Protein AF-Q8YAQ2-F1 (afdb_monomer)

Structure (mmCIF, N/CA/C/O backbone):
data_AF-Q8YAQ2-F1
#
_entry.id   AF-Q8YAQ2-F1
#
loop_
_atom_site.group_PDB
_atom_site.id
_atom_site.type_symbol
_atom_site.label_atom_id
_atom_site.label_alt_id
_atom_site.label_comp_id
_atom_site.label_asym_id
_atom_site.label_entity_id
_atom_site.label_seq_id
_atom_site.pdbx_PDB_ins_code
_atom_site.Cartn_x
_atom_site.Cartn_y
_atom_site.Cartn_z
_atom_site.occupancy
_atom_site.B_iso_or_equiv
_atom_site.auth_seq_id
_atom_site.auth_comp_id
_atom_site.auth_asym_id
_atom_site.auth_atom_id
_atom_site.pdbx_PDB_model_num
ATOM 1 N N . MET A 1 1 ? 21.612 -2.019 -15.594 1.00 38.97 1 MET A N 1
ATOM 2 C CA . MET A 1 1 ? 21.670 -1.426 -14.240 1.00 38.97 1 MET A CA 1
ATOM 3 C C . MET A 1 1 ? 21.615 0.090 -14.390 1.00 38.97 1 MET A C 1
ATOM 5 O O . MET A 1 1 ? 22.651 0.718 -14.580 1.00 38.97 1 MET A O 1
ATOM 9 N N . ALA A 1 2 ? 20.414 0.671 -14.440 1.00 38.22 2 ALA A N 1
ATOM 10 C CA . ALA A 1 2 ? 20.246 2.121 -14.508 1.00 38.22 2 ALA A CA 1
ATOM 11 C C . ALA A 1 2 ? 20.446 2.708 -13.102 1.00 38.22 2 ALA A C 1
ATOM 13 O O . ALA A 1 2 ? 19.762 2.327 -12.157 1.00 38.22 2 ALA A O 1
ATOM 14 N N . GLN A 1 3 ? 21.440 3.582 -12.957 1.00 45.34 3 GLN A N 1
ATOM 15 C CA . GLN A 1 3 ? 21.890 4.107 -11.672 1.00 45.34 3 GLN A CA 1
ATOM 16 C C . GLN A 1 3 ? 21.260 5.481 -11.430 1.00 45.34 3 GLN A C 1
ATOM 18 O O . GLN A 1 3 ? 21.686 6.478 -12.009 1.00 45.34 3 GLN A O 1
ATOM 23 N N . GLN A 1 4 ? 20.239 5.541 -10.574 1.00 45.62 4 GLN A N 1
ATOM 24 C CA . GLN A 1 4 ? 19.640 6.800 -10.131 1.00 45.62 4 GLN A CA 1
ATOM 25 C C . GLN A 1 4 ? 20.329 7.258 -8.835 1.00 45.62 4 GLN A C 1
ATOM 27 O O . GLN A 1 4 ? 19.990 6.843 -7.730 1.00 45.62 4 GLN A O 1
ATOM 32 N N . THR A 1 5 ? 21.356 8.099 -8.965 1.00 40.88 5 THR A N 1
ATOM 33 C CA . THR A 1 5 ? 22.014 8.761 -7.828 1.00 40.88 5 THR A CA 1
ATOM 34 C C . THR A 1 5 ? 21.193 9.965 -7.368 1.00 40.88 5 THR A C 1
ATOM 36 O O . THR A 1 5 ? 21.300 11.050 -7.938 1.00 40.88 5 THR A O 1
ATOM 39 N N . MET A 1 6 ? 20.394 9.790 -6.315 1.00 47.03 6 MET A N 1
ATOM 40 C CA . MET A 1 6 ? 19.787 10.893 -5.561 1.00 47.03 6 MET A CA 1
ATOM 41 C C . MET A 1 6 ? 20.842 11.478 -4.606 1.00 47.03 6 MET A C 1
ATOM 43 O O . MET A 1 6 ? 21.202 10.864 -3.603 1.00 47.03 6 MET A O 1
ATOM 47 N N . GLY A 1 7 ? 21.401 12.639 -4.956 1.00 37.69 7 GLY A N 1
ATOM 48 C CA . GLY A 1 7 ? 22.473 13.298 -4.206 1.00 37.69 7 GLY A CA 1
ATOM 49 C C . GLY A 1 7 ? 21.992 13.956 -2.908 1.00 37.69 7 GLY A C 1
ATOM 50 O O . GLY A 1 7 ? 21.298 14.968 -2.942 1.00 37.69 7 GLY A O 1
ATOM 51 N N . GLY A 1 8 ? 22.429 13.420 -1.767 1.00 33.97 8 GLY A N 1
ATOM 52 C CA . GLY A 1 8 ? 22.294 14.015 -0.435 1.00 33.97 8 GLY A CA 1
ATOM 53 C C . GLY A 1 8 ? 23.396 13.502 0.498 1.00 33.97 8 GLY A C 1
ATOM 54 O O . GLY A 1 8 ? 23.751 12.326 0.459 1.00 33.97 8 GLY A O 1
ATOM 55 N N . ALA A 1 9 ? 23.990 14.395 1.295 1.00 44.66 9 ALA A N 1
ATOM 56 C CA . ALA A 1 9 ? 25.134 14.102 2.158 1.00 44.66 9 ALA A CA 1
ATOM 57 C C . ALA A 1 9 ? 24.756 13.159 3.313 1.00 44.66 9 ALA A C 1
ATOM 59 O O . ALA A 1 9 ? 24.192 13.565 4.325 1.00 44.66 9 ALA A O 1
ATOM 60 N N . GLY A 1 10 ? 25.103 11.892 3.137 1.00 44.72 10 GLY A N 1
ATOM 61 C CA . GLY A 1 10 ? 24.918 10.806 4.088 1.00 44.72 10 GLY A CA 1
ATOM 62 C C . GLY A 1 10 ? 24.899 9.543 3.259 1.00 44.72 10 GLY A C 1
ATOM 63 O O . GLY A 1 10 ? 23.852 9.244 2.707 1.00 44.72 10 GLY A O 1
ATOM 64 N N . ALA A 1 11 ? 26.080 8.933 3.070 1.00 47.56 11 ALA A N 1
ATOM 65 C CA . ALA A 1 11 ? 26.360 7.806 2.177 1.00 47.56 11 ALA A CA 1
ATOM 66 C C . ALA A 1 11 ? 25.082 7.082 1.743 1.00 47.56 11 ALA A C 1
ATOM 68 O O . ALA A 1 11 ? 24.578 6.226 2.469 1.00 47.56 11 ALA A O 1
ATOM 69 N N . ALA A 1 12 ? 24.532 7.499 0.598 1.00 49.97 12 ALA A N 1
ATOM 70 C CA . ALA A 1 12 ? 23.396 6.838 -0.004 1.00 49.97 12 ALA A CA 1
ATOM 71 C C . ALA A 1 12 ? 23.898 5.443 -0.356 1.00 49.97 12 ALA A C 1
ATOM 73 O O . ALA A 1 12 ? 24.591 5.256 -1.355 1.00 49.97 12 ALA A O 1
ATOM 74 N N . SER A 1 13 ? 23.643 4.485 0.529 1.00 56.31 13 SER A N 1
ATOM 75 C CA . SER A 1 13 ? 23.735 3.076 0.208 1.00 56.31 13 SER A CA 1
ATOM 76 C C . SER A 1 13 ? 22.869 2.900 -1.026 1.00 56.31 13 SER A C 1
ATOM 78 O O . SER A 1 13 ? 21.648 3.018 -0.945 1.00 56.31 13 SER A O 1
ATOM 80 N N . THR A 1 14 ? 23.510 2.734 -2.179 1.00 61.81 14 THR A N 1
ATOM 81 C CA . THR A 1 14 ? 22.843 2.352 -3.415 1.00 61.81 14 THR A CA 1
ATOM 82 C C . THR A 1 14 ? 22.076 1.078 -3.110 1.00 61.81 14 THR A C 1
ATOM 84 O O . THR A 1 14 ? 22.683 0.052 -2.805 1.00 61.81 14 THR A O 1
ATOM 87 N N . ILE A 1 15 ? 20.749 1.182 -3.096 1.00 65.44 15 ILE A N 1
ATOM 88 C CA . ILE A 1 15 ? 19.870 0.031 -2.949 1.00 65.44 15 ILE A CA 1
ATOM 89 C C . ILE A 1 15 ? 19.902 -0.669 -4.301 1.00 65.44 15 ILE A C 1
ATOM 91 O O . ILE A 1 15 ? 19.326 -0.179 -5.269 1.00 65.44 15 ILE A O 1
ATOM 95 N N . ASP A 1 16 ? 20.656 -1.761 -4.367 1.00 76.00 16 ASP A N 1
ATOM 96 C CA . ASP A 1 16 ? 20.689 -2.642 -5.526 1.00 76.00 16 ASP A CA 1
ATOM 97 C C . ASP A 1 16 ? 19.606 -3.705 -5.337 1.00 76.00 16 ASP A C 1
ATOM 99 O O . ASP A 1 16 ? 19.715 -4.569 -4.468 1.00 76.00 16 ASP A O 1
ATOM 103 N N . ILE A 1 17 ? 18.517 -3.564 -6.089 1.00 79.94 17 ILE A N 1
ATOM 104 C CA . ILE A 1 17 ? 17.388 -4.492 -6.112 1.00 79.94 17 ILE A CA 1
ATOM 105 C C . ILE A 1 17 ? 17.105 -4.815 -7.571 1.00 79.94 17 ILE A C 1
ATOM 107 O O . ILE A 1 17 ? 16.996 -3.913 -8.408 1.00 79.94 17 ILE A O 1
ATOM 111 N N . ASN A 1 18 ? 16.956 -6.103 -7.871 1.00 84.75 18 ASN A N 1
ATOM 112 C CA . ASN A 1 18 ? 16.584 -6.530 -9.211 1.00 84.75 18 ASN A CA 1
ATOM 113 C C . ASN A 1 18 ? 15.068 -6.325 -9.466 1.00 84.75 18 ASN A C 1
ATOM 115 O O . ASN A 1 18 ? 14.266 -6.304 -8.526 1.00 84.75 18 ASN A O 1
ATOM 119 N N . PRO A 1 19 ? 14.642 -6.181 -10.734 1.00 83.75 19 PRO A N 1
ATOM 120 C CA . PRO A 1 19 ? 13.231 -5.961 -11.066 1.00 83.75 19 PRO A CA 1
ATOM 121 C C . PRO A 1 19 ? 12.286 -7.090 -10.621 1.00 83.75 19 PRO A C 1
ATOM 123 O O . PRO A 1 19 ? 11.120 -6.830 -10.315 1.00 83.75 19 PRO A O 1
ATOM 126 N N . ASP A 1 20 ? 12.769 -8.334 -10.551 1.00 87.50 20 ASP A N 1
ATOM 127 C CA . ASP A 1 20 ? 11.969 -9.491 -10.133 1.00 87.50 20 ASP A CA 1
ATOM 128 C C . ASP A 1 20 ? 11.619 -9.428 -8.639 1.00 87.50 20 ASP A C 1
ATOM 130 O O . ASP A 1 20 ? 10.467 -9.635 -8.253 1.00 87.50 20 ASP A O 1
ATOM 134 N N . GLU A 1 21 ? 12.590 -9.076 -7.797 1.00 86.75 21 GLU A N 1
ATOM 135 C CA . GLU A 1 21 ? 12.421 -8.821 -6.367 1.00 86.75 21 GLU A CA 1
ATOM 136 C C . GLU A 1 21 ? 11.492 -7.632 -6.136 1.00 86.75 21 GLU A C 1
ATOM 138 O O . GLU A 1 21 ? 10.581 -7.712 -5.311 1.00 86.75 21 GLU A O 1
ATOM 143 N N . MET A 1 22 ? 11.644 -6.557 -6.913 1.00 88.06 22 MET A N 1
ATOM 144 C CA . MET A 1 22 ? 10.739 -5.411 -6.823 1.00 88.06 22 MET A CA 1
ATOM 145 C C . MET A 1 22 ? 9.301 -5.788 -7.215 1.00 88.06 22 MET A C 1
ATOM 147 O O . MET A 1 22 ? 8.336 -5.391 -6.560 1.00 88.06 22 MET A O 1
ATOM 151 N N . THR A 1 23 ? 9.146 -6.631 -8.238 1.00 89.06 23 THR A N 1
ATOM 152 C CA . THR A 1 23 ? 7.846 -7.174 -8.655 1.00 89.06 23 THR A CA 1
ATOM 153 C C . THR A 1 23 ? 7.246 -8.082 -7.580 1.00 89.06 23 THR A C 1
ATOM 155 O O . THR A 1 23 ? 6.032 -8.070 -7.362 1.00 89.06 23 THR A O 1
ATOM 158 N N . HIS A 1 24 ? 8.071 -8.870 -6.888 1.00 92.75 24 HIS A N 1
ATOM 159 C CA . HIS A 1 24 ? 7.631 -9.682 -5.757 1.00 92.75 24 HIS A CA 1
ATOM 160 C C . HIS A 1 24 ? 7.102 -8.806 -4.615 1.00 92.75 24 HIS A C 1
ATOM 162 O O . HIS A 1 24 ? 5.989 -9.032 -4.143 1.00 92.75 24 HIS A O 1
ATOM 168 N N . ILE A 1 25 ? 7.842 -7.760 -4.234 1.00 91.00 25 ILE A N 1
ATOM 169 C CA . ILE A 1 25 ? 7.418 -6.795 -3.209 1.00 91.00 25 ILE A CA 1
ATOM 170 C C . ILE A 1 25 ? 6.081 -6.148 -3.594 1.00 91.00 25 ILE A C 1
ATOM 172 O O . ILE A 1 25 ? 5.167 -6.088 -2.773 1.00 91.00 25 ILE A O 1
ATOM 176 N N . ALA A 1 26 ? 5.917 -5.726 -4.851 1.00 89.94 26 ALA A N 1
ATOM 177 C CA . ALA A 1 26 ? 4.656 -5.157 -5.328 1.00 89.94 26 ALA A CA 1
ATOM 178 C C . ALA A 1 26 ? 3.473 -6.135 -5.193 1.00 89.94 26 ALA A C 1
ATOM 180 O O . ALA A 1 26 ? 2.373 -5.733 -4.811 1.00 89.94 26 ALA A O 1
ATOM 181 N N . LYS A 1 27 ? 3.691 -7.431 -5.458 1.00 92.25 27 LYS A N 1
ATOM 182 C CA . LYS A 1 27 ? 2.665 -8.471 -5.275 1.00 92.25 27 LYS A CA 1
ATOM 183 C C . LYS A 1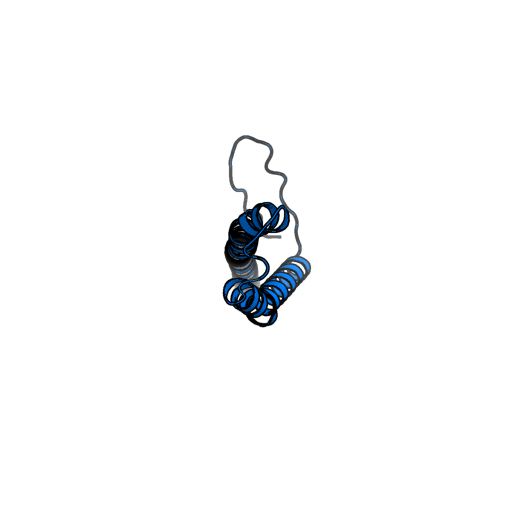 27 ? 2.302 -8.671 -3.806 1.00 92.25 27 LYS A C 1
ATOM 185 O O . LYS A 1 27 ? 1.118 -8.805 -3.502 1.00 92.25 27 LYS A O 1
ATOM 190 N N . GLU A 1 28 ? 3.282 -8.679 -2.906 1.00 94.56 28 GLU A N 1
ATOM 191 C CA . GLU A 1 28 ? 3.017 -8.787 -1.466 1.00 94.56 28 GLU A CA 1
ATOM 192 C C . GLU A 1 28 ? 2.233 -7.582 -0.946 1.00 94.56 28 GLU A C 1
ATOM 194 O O . GLU A 1 28 ? 1.259 -7.747 -0.213 1.00 94.56 28 GLU A O 1
ATOM 199 N N . LEU A 1 29 ? 2.593 -6.375 -1.381 1.00 91.44 29 LEU A N 1
ATOM 200 C CA . LEU A 1 29 ? 1.868 -5.156 -1.033 1.00 91.44 29 LEU A CA 1
ATOM 201 C C . LEU A 1 29 ? 0.416 -5.189 -1.528 1.00 91.44 29 LEU A C 1
ATOM 203 O O . LEU A 1 29 ? -0.497 -4.835 -0.781 1.00 91.44 29 LEU A O 1
ATOM 207 N N . LEU A 1 30 ? 0.179 -5.697 -2.741 1.00 90.75 30 LEU A N 1
ATOM 208 C CA . LEU A 1 30 ? -1.173 -5.899 -3.266 1.00 90.75 30 LEU A CA 1
ATOM 209 C C . LEU A 1 30 ? -1.959 -6.937 -2.446 1.00 90.75 30 LEU A C 1
ATOM 211 O O . LEU A 1 30 ? -3.142 -6.745 -2.169 1.00 90.75 30 LEU A O 1
ATOM 215 N N . ALA A 1 31 ? -1.313 -8.029 -2.030 1.00 94.06 31 ALA A N 1
ATOM 216 C CA . ALA A 1 31 ? -1.933 -9.036 -1.173 1.00 94.06 31 ALA A CA 1
ATOM 217 C C . ALA A 1 31 ? -2.322 -8.455 0.197 1.00 94.06 31 ALA A C 1
ATOM 219 O O . ALA A 1 31 ? -3.430 -8.700 0.672 1.00 94.06 31 ALA A O 1
ATOM 220 N N . ILE A 1 32 ? -1.456 -7.628 0.791 1.00 91.69 32 ILE A N 1
ATOM 221 C CA . ILE A 1 32 ? -1.741 -6.909 2.040 1.00 91.69 32 ILE A CA 1
ATOM 222 C C . ILE A 1 32 ? -2.931 -5.961 1.856 1.00 91.69 32 ILE A C 1
ATOM 224 O O . ILE A 1 32 ? -3.837 -5.958 2.688 1.00 91.69 32 ILE A O 1
ATOM 228 N N . ALA A 1 33 ? -2.973 -5.192 0.765 1.00 89.62 33 ALA A N 1
ATOM 229 C CA . ALA A 1 33 ? -4.096 -4.300 0.476 1.00 89.62 33 ALA A CA 1
ATOM 230 C C . ALA A 1 33 ? -5.426 -5.071 0.382 1.00 89.62 33 ALA A C 1
ATOM 232 O O . ALA A 1 33 ? -6.416 -4.680 1.006 1.00 89.62 33 ALA A O 1
ATOM 233 N N . ASN A 1 34 ? -5.426 -6.215 -0.309 1.00 92.50 34 ASN A N 1
ATOM 234 C CA . ASN A 1 34 ? -6.597 -7.085 -0.418 1.00 92.50 34 ASN A CA 1
ATOM 235 C C . ASN A 1 34 ? -7.046 -7.640 0.944 1.00 92.50 34 ASN A C 1
ATOM 237 O O . ASN A 1 34 ? -8.244 -7.675 1.224 1.00 92.50 34 ASN A O 1
ATOM 241 N N . GLU A 1 35 ? -6.112 -8.036 1.814 1.00 93.00 35 GLU A N 1
ATOM 242 C CA . GLU A 1 35 ? -6.421 -8.497 3.176 1.00 93.00 35 GLU A CA 1
ATOM 243 C C . GLU A 1 35 ? -7.048 -7.373 4.019 1.00 93.00 35 GLU A C 1
ATOM 245 O O . GLU A 1 35 ? -8.031 -7.579 4.745 1.00 93.00 35 GLU A O 1
ATOM 250 N N . PHE A 1 36 ? -6.526 -6.149 3.883 1.00 90.81 36 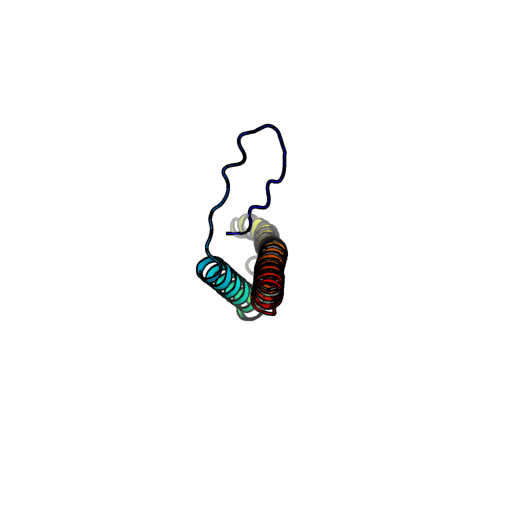PHE A N 1
ATOM 251 C CA . PHE A 1 36 ? -7.074 -4.979 4.560 1.00 90.81 36 PHE A CA 1
ATOM 252 C C . PHE A 1 36 ? -8.523 -4.699 4.155 1.00 90.81 36 PHE A C 1
ATOM 254 O O . PHE A 1 36 ? -9.363 -4.431 5.020 1.00 90.81 36 PHE A O 1
ATOM 261 N N . GLU A 1 37 ? -8.837 -4.786 2.864 1.00 89.50 37 GLU A N 1
ATOM 262 C CA . GLU A 1 37 ? -10.188 -4.549 2.355 1.00 89.50 37 GLU A CA 1
ATOM 263 C C . GLU A 1 37 ? -11.151 -5.705 2.637 1.00 89.50 37 GLU A C 1
ATOM 265 O O . GLU A 1 37 ? -12.288 -5.467 3.053 1.00 89.50 37 GLU A O 1
ATOM 270 N N . GLY A 1 38 ? -10.703 -6.945 2.433 1.00 91.75 38 GLY A N 1
ATOM 271 C CA . GLY A 1 38 ? -11.545 -8.136 2.494 1.00 91.75 38 GLY A CA 1
ATOM 272 C C . GLY A 1 38 ? -11.804 -8.655 3.906 1.00 91.75 38 GLY A C 1
ATOM 273 O O . GLY A 1 38 ? -12.882 -9.190 4.170 1.00 91.75 38 GLY A O 1
ATOM 274 N N . VAL A 1 39 ? -10.849 -8.486 4.825 1.00 92.62 39 VAL A N 1
ATOM 275 C CA . VAL A 1 39 ? -10.895 -9.119 6.153 1.00 92.62 39 VAL A CA 1
ATOM 276 C C . VAL A 1 39 ? -10.845 -8.081 7.268 1.00 92.62 39 VAL A C 1
ATOM 278 O O . VAL A 1 39 ? -11.751 -8.011 8.105 1.00 92.62 39 VAL A O 1
ATOM 281 N N . ILE A 1 40 ? -9.814 -7.234 7.275 1.00 88.56 40 ILE A N 1
ATOM 282 C CA . ILE A 1 40 ? -9.506 -6.378 8.429 1.00 88.56 40 ILE A CA 1
ATOM 283 C C . ILE A 1 40 ? -10.532 -5.253 8.584 1.00 88.56 40 ILE A C 1
ATOM 285 O O . ILE A 1 40 ? -11.084 -5.063 9.669 1.00 88.56 40 ILE A O 1
ATOM 289 N N . LYS A 1 41 ? -10.835 -4.511 7.515 1.00 89.00 41 LYS A N 1
ATOM 290 C CA . LYS A 1 41 ? -11.793 -3.397 7.560 1.00 89.00 41 LYS A CA 1
ATOM 291 C C . LYS A 1 41 ? -13.206 -3.860 7.961 1.00 89.00 41 LYS A C 1
ATOM 293 O O . LYS A 1 41 ? -13.795 -3.226 8.846 1.00 89.00 41 LYS A O 1
ATOM 298 N N . PRO A 1 42 ? -13.751 -4.972 7.426 1.00 90.62 42 PRO A N 1
ATOM 299 C CA . PRO A 1 42 ? -14.989 -5.566 7.933 1.00 90.62 42 PRO A CA 1
ATOM 300 C C . PRO A 1 42 ? -14.923 -5.942 9.417 1.00 90.62 42 PRO A C 1
ATOM 302 O O . PRO A 1 42 ? -15.838 -5.597 10.169 1.00 90.62 42 PRO A O 1
ATOM 305 N N . ALA A 1 43 ? -13.840 -6.585 9.866 1.00 88.06 43 ALA A N 1
ATOM 306 C CA . ALA A 1 43 ? -13.671 -6.977 11.265 1.00 88.06 43 ALA A CA 1
ATOM 307 C C . ALA A 1 43 ? -13.622 -5.760 12.206 1.00 88.06 43 ALA A C 1
ATOM 309 O O . ALA A 1 43 ? -14.302 -5.736 13.233 1.00 88.06 43 ALA A O 1
ATOM 310 N N . VAL A 1 44 ? -12.897 -4.701 11.832 1.00 85.75 44 VAL A N 1
ATOM 311 C CA . VAL A 1 44 ? -12.850 -3.435 12.581 1.00 85.75 44 VAL A CA 1
ATOM 312 C C . VAL A 1 44 ? -14.237 -2.792 12.663 1.00 85.75 44 VAL A C 1
ATOM 314 O O . VAL A 1 44 ? -14.632 -2.310 13.728 1.00 85.75 44 VAL A O 1
ATOM 317 N N . ASN A 1 45 ? -15.009 -2.809 11.576 1.00 85.19 45 ASN A N 1
ATOM 318 C CA . ASN A 1 45 ? -16.375 -2.282 11.573 1.00 85.19 45 ASN A CA 1
ATOM 319 C C . ASN A 1 45 ? -17.304 -3.087 12.492 1.00 85.19 45 ASN A C 1
ATOM 321 O O . ASN A 1 45 ? -18.069 -2.496 13.256 1.00 85.19 45 ASN A O 1
ATOM 325 N N . GLN A 1 46 ? -17.196 -4.418 12.490 1.00 84.81 46 GLN A N 1
ATOM 326 C CA . GLN A 1 46 ? -17.928 -5.273 13.427 1.00 84.81 46 GLN A CA 1
ATOM 327 C C . GLN A 1 46 ? -17.527 -4.990 14.880 1.00 84.81 46 GLN A C 1
ATOM 329 O O . GLN A 1 46 ? -18.392 -4.882 15.749 1.00 84.81 46 GLN A O 1
ATOM 334 N N . LEU A 1 47 ? -16.235 -4.815 15.165 1.00 81.12 47 LEU A N 1
ATOM 335 C CA . LEU A 1 47 ? -15.758 -4.465 16.505 1.00 81.12 47 LEU A CA 1
ATOM 336 C C . LEU A 1 47 ? -16.307 -3.113 16.975 1.00 81.12 47 LEU A C 1
ATOM 338 O O . LEU A 1 47 ? -16.725 -2.999 18.124 1.00 81.12 47 LEU A O 1
ATOM 342 N N . LYS A 1 48 ? -16.368 -2.108 16.091 1.00 76.62 48 LYS A N 1
ATOM 343 C CA . LYS A 1 48 ? -16.966 -0.794 16.388 1.00 76.62 48 LYS A CA 1
ATOM 344 C C . LYS A 1 48 ? -18.476 -0.870 16.637 1.00 76.62 48 LYS A C 1
ATOM 346 O O . LYS A 1 48 ? -18.988 -0.137 17.479 1.00 76.62 48 LYS A O 1
ATOM 351 N N . ALA A 1 49 ? -19.188 -1.734 15.914 1.00 74.69 49 ALA A N 1
ATOM 352 C CA . ALA A 1 49 ? -20.639 -1.880 16.034 1.00 74.69 49 ALA A CA 1
ATOM 353 C C . ALA A 1 49 ? -21.072 -2.552 17.347 1.00 74.69 49 ALA A C 1
ATOM 355 O O . ALA A 1 49 ? -22.198 -2.363 17.814 1.00 74.69 49 ALA A O 1
ATOM 356 N N . ASN A 1 50 ? -20.184 -3.326 17.962 1.00 70.44 50 ASN A N 1
ATOM 357 C CA . ASN A 1 50 ? -20.531 -4.116 19.123 1.00 70.44 50 ASN A CA 1
ATOM 358 C C . ASN A 1 50 ? -20.236 -3.399 20.449 1.00 70.44 50 ASN A C 1
ATOM 360 O O . ASN A 1 50 ? -19.110 -3.004 20.746 1.00 70.44 50 ASN A O 1
ATOM 364 N N . LYS A 1 51 ? -21.251 -3.299 21.315 1.00 63.75 51 LYS A N 1
ATOM 365 C CA . LYS A 1 51 ? -21.127 -2.729 22.669 1.00 63.75 51 LYS A CA 1
ATOM 366 C C . LYS A 1 51 ? -20.677 -3.787 23.675 1.00 63.75 51 LYS A C 1
ATOM 368 O O . LYS A 1 51 ? -21.419 -4.150 24.588 1.00 63.75 51 LYS A O 1
ATOM 373 N N . TYR A 1 52 ? -19.468 -4.308 23.509 1.00 61.94 52 TYR A N 1
ATOM 374 C CA . TYR A 1 52 ? -18.927 -5.289 24.440 1.00 61.94 52 TYR A CA 1
ATOM 375 C C . TYR A 1 52 ? -18.465 -4.579 25.721 1.00 61.94 52 TYR A C 1
ATOM 377 O O . TYR A 1 52 ? -17.506 -3.824 25.715 1.00 61.94 52 TYR A O 1
ATOM 385 N N . LEU A 1 53 ? -19.163 -4.825 26.833 1.00 61.84 53 LEU A N 1
ATOM 386 C CA . LEU A 1 53 ? -18.725 -4.523 28.207 1.00 61.84 53 LEU A CA 1
ATOM 387 C C . LEU A 1 53 ? -18.720 -3.033 28.611 1.00 61.84 53 LEU A C 1
ATOM 389 O O . LEU A 1 53 ? -17.702 -2.348 28.652 1.00 61.84 53 LEU A O 1
ATOM 393 N N . THR A 1 54 ? -19.883 -2.555 29.058 1.00 65.12 54 THR A N 1
ATOM 394 C CA . THR A 1 54 ? -20.105 -1.167 29.507 1.00 65.12 54 THR A CA 1
ATOM 395 C C . THR A 1 54 ? -19.785 -0.899 30.987 1.00 65.12 54 THR A C 1
AT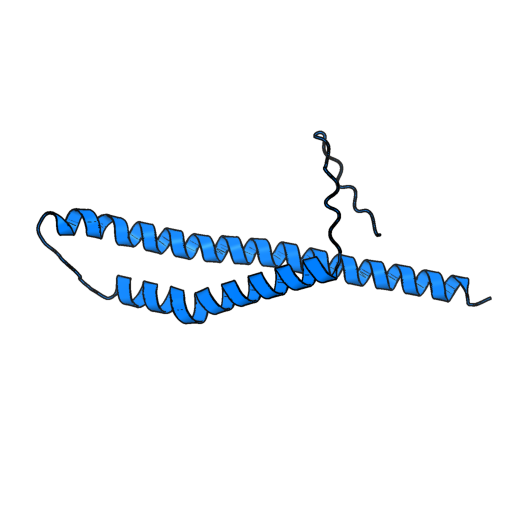OM 397 O O . THR A 1 54 ? -19.960 0.231 31.453 1.00 65.12 54 THR A O 1
ATOM 400 N N . LYS A 1 55 ? -19.328 -1.898 31.761 1.00 66.50 55 LYS A N 1
ATOM 401 C CA . LYS A 1 55 ? -19.150 -1.786 33.225 1.00 66.50 55 LYS A CA 1
ATOM 402 C C . LYS A 1 55 ? -17.853 -2.429 33.737 1.00 66.50 55 LYS A C 1
ATOM 404 O O . LYS A 1 55 ? -17.288 -3.328 33.122 1.00 66.50 55 LYS A O 1
ATOM 409 N N . GLY A 1 56 ? -17.412 -1.979 34.914 1.00 71.62 56 GLY A N 1
ATOM 410 C CA . GLY A 1 56 ? -16.297 -2.569 35.665 1.00 71.62 56 GLY A CA 1
ATOM 411 C C . GLY A 1 56 ? -14.911 -2.335 35.050 1.00 71.62 56 GLY A C 1
ATOM 412 O O . GLY A 1 56 ? -14.721 -1.448 34.220 1.00 71.62 56 GLY A O 1
ATOM 413 N N . LYS A 1 57 ? -13.922 -3.143 35.463 1.00 70.06 57 LYS A N 1
ATOM 414 C CA . LYS A 1 57 ? -12.530 -3.078 34.964 1.00 70.06 57 LYS A CA 1
ATOM 415 C C . LYS A 1 57 ? -12.427 -3.300 33.446 1.00 70.06 57 LYS A C 1
ATOM 417 O O . LYS A 1 57 ? -11.511 -2.770 32.825 1.00 70.06 57 LYS A O 1
ATOM 422 N N . ALA A 1 58 ? -13.389 -4.012 32.857 1.00 71.06 58 ALA A N 1
ATOM 423 C CA . ALA A 1 58 ? -13.471 -4.251 31.420 1.00 71.06 58 ALA A CA 1
ATOM 424 C C . ALA A 1 58 ? -13.688 -2.963 30.608 1.00 71.06 58 ALA A C 1
ATOM 426 O O . ALA A 1 58 ? -13.079 -2.816 29.554 1.00 71.06 58 ALA A O 1
ATOM 427 N N . LYS A 1 59 ? -14.444 -1.984 31.130 1.00 72.06 59 LYS A N 1
ATOM 428 C CA . LYS A 1 59 ? -14.658 -0.685 30.465 1.00 72.06 59 LYS A CA 1
ATOM 429 C C . LYS A 1 59 ? -13.335 0.028 30.153 1.00 72.06 59 LYS A C 1
ATOM 431 O O . LYS A 1 59 ? -13.123 0.459 29.029 1.00 72.06 59 LYS A O 1
ATOM 436 N N . LYS A 1 60 ? -12.402 0.055 31.115 1.00 74.00 60 LYS A N 1
ATOM 437 C CA . LYS A 1 60 ? -11.072 0.670 30.929 1.00 74.00 60 LYS A CA 1
ATOM 438 C C . LYS A 1 60 ? -10.234 -0.019 29.847 1.00 74.00 60 LYS A C 1
ATOM 440 O O . LYS A 1 60 ? -9.387 0.619 29.231 1.00 74.00 60 LYS A O 1
ATOM 445 N N . ALA A 1 61 ? -10.418 -1.325 29.649 1.00 73.62 61 ALA A N 1
ATOM 446 C CA . ALA A 1 61 ? -9.754 -2.051 28.570 1.00 73.62 61 ALA A CA 1
ATOM 447 C C . ALA A 1 61 ? -10.410 -1.742 27.215 1.00 73.62 61 ALA A C 1
ATOM 449 O O . ALA A 1 61 ? -9.706 -1.559 26.225 1.00 73.62 61 ALA A O 1
ATOM 450 N N . MET A 1 62 ? -11.740 -1.614 27.191 1.00 75.00 62 MET A N 1
ATOM 451 C CA . MET A 1 62 ? -12.503 -1.248 25.996 1.00 75.00 62 MET A CA 1
ATOM 452 C C . MET A 1 62 ? -12.215 0.176 25.514 1.00 75.00 62 MET A C 1
ATOM 454 O O . MET A 1 62 ? -12.212 0.400 24.310 1.00 75.00 62 MET A O 1
ATOM 458 N N . ASP A 1 63 ? -11.840 1.104 26.400 1.00 77.19 63 ASP A N 1
ATOM 459 C CA . ASP A 1 63 ? -11.410 2.457 26.007 1.00 77.19 63 ASP A CA 1
ATOM 460 C C . ASP A 1 63 ? -10.165 2.456 25.087 1.00 77.19 63 ASP A C 1
ATOM 462 O O . ASP A 1 63 ? -9.940 3.408 24.342 1.00 77.19 63 ASP A O 1
ATOM 466 N N . LYS A 1 64 ? -9.349 1.387 25.093 1.00 82.00 64 LYS A N 1
ATOM 467 C CA . LYS A 1 64 ? -8.183 1.253 24.197 1.00 82.00 64 LYS A CA 1
ATOM 468 C C . LYS A 1 64 ? -8.539 0.723 22.806 1.00 82.00 64 LYS A C 1
ATOM 470 O O . LYS A 1 64 ? -7.751 0.901 21.880 1.00 82.00 64 LYS A O 1
ATOM 475 N N . VAL A 1 65 ? -9.694 0.075 22.656 1.00 81.44 65 VAL A N 1
ATOM 476 C CA .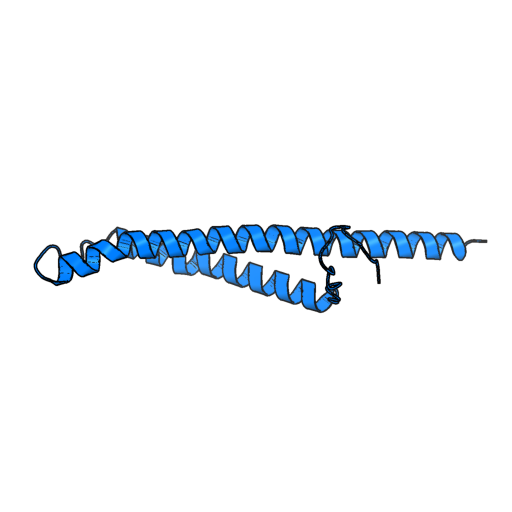 VAL A 1 65 ? -10.111 -0.588 21.410 1.00 81.44 65 VAL A CA 1
ATOM 477 C C . VAL A 1 65 ? -10.307 0.406 20.256 1.00 81.44 65 VAL A C 1
ATOM 479 O O . VAL A 1 65 ? -9.784 0.134 19.179 1.00 81.44 65 VAL A O 1
ATOM 482 N N . PRO A 1 66 ? -10.950 1.581 20.437 1.00 82.75 66 PRO A N 1
ATOM 483 C CA . PRO A 1 66 ? -11.051 2.581 19.372 1.00 82.75 66 PRO A CA 1
ATOM 484 C C . PRO A 1 66 ? -9.684 3.027 18.846 1.00 82.75 66 PRO A C 1
ATOM 486 O O . PRO A 1 66 ? -9.458 3.009 17.640 1.00 82.75 66 PRO A O 1
ATOM 489 N N . LYS A 1 67 ? -8.742 3.319 19.753 1.00 85.81 67 LYS A N 1
ATOM 490 C CA . LYS A 1 67 ? -7.379 3.731 19.395 1.00 85.81 67 LYS A CA 1
ATOM 491 C C . LYS A 1 67 ? -6.610 2.623 18.673 1.00 85.81 67 LYS A C 1
ATOM 493 O O . LYS A 1 67 ? -5.855 2.901 17.749 1.00 85.81 67 LYS A O 1
ATOM 498 N N . ALA A 1 68 ? -6.781 1.369 19.090 1.00 84.50 68 ALA A N 1
ATOM 499 C CA . ALA A 1 68 ? -6.182 0.231 18.398 1.00 84.50 68 ALA A CA 1
ATOM 500 C C . ALA A 1 68 ? -6.754 0.080 16.979 1.00 84.50 68 ALA A C 1
ATOM 502 O O . ALA A 1 68 ? -5.994 -0.089 16.032 1.00 84.50 68 ALA A O 1
ATOM 503 N N . ASN A 1 69 ? -8.071 0.225 16.821 1.00 85.44 69 ASN A N 1
ATOM 504 C CA . ASN A 1 69 ? -8.728 0.185 15.516 1.00 85.44 69 ASN A CA 1
ATOM 505 C C . ASN A 1 69 ? -8.250 1.315 14.593 1.00 85.44 69 ASN A C 1
ATOM 507 O O . ASN A 1 69 ? -8.028 1.074 13.413 1.00 85.44 69 ASN A O 1
ATOM 511 N N . GLU A 1 70 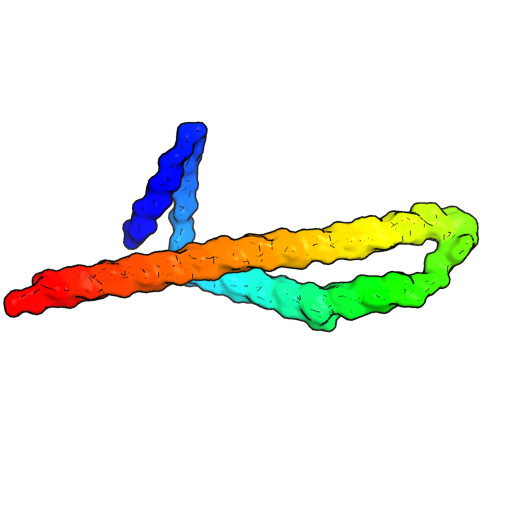? -8.071 2.533 15.109 1.00 86.38 70 GLU A N 1
ATOM 512 C CA . GLU A 1 70 ? -7.490 3.651 14.350 1.00 86.38 70 GLU A CA 1
ATOM 513 C C . GLU A 1 70 ? -6.062 3.342 13.897 1.00 86.38 70 GLU A C 1
ATOM 515 O O . GLU A 1 70 ? -5.756 3.490 12.720 1.00 86.38 70 GLU A O 1
ATOM 520 N N . ARG A 1 71 ? -5.217 2.811 14.789 1.00 89.00 71 ARG A N 1
ATOM 521 C CA . ARG A 1 71 ? -3.843 2.413 14.443 1.00 89.00 71 ARG A CA 1
ATOM 522 C C . ARG A 1 71 ? -3.775 1.338 13.366 1.00 89.00 71 ARG A C 1
ATOM 524 O O . ARG A 1 71 ? -2.870 1.371 12.542 1.00 89.00 71 ARG A O 1
ATOM 531 N N . VAL A 1 72 ? -4.718 0.400 13.363 1.00 88.44 72 VAL A N 1
ATOM 532 C CA . VAL A 1 72 ? -4.817 -0.601 12.296 1.00 88.44 72 VAL A CA 1
ATOM 533 C C . VAL A 1 72 ? -5.161 0.063 10.962 1.00 88.44 72 VAL A C 1
ATOM 535 O O . VAL A 1 72 ? -4.573 -0.293 9.949 1.00 88.44 72 VAL A O 1
ATOM 538 N N . MET A 1 73 ? -6.045 1.061 10.945 1.00 87.19 73 MET A N 1
ATOM 539 C CA . MET A 1 73 ? -6.342 1.801 9.713 1.00 87.19 73 MET A CA 1
ATOM 540 C C . MET A 1 73 ? -5.159 2.668 9.254 1.00 87.19 73 MET A C 1
ATOM 542 O O . MET A 1 73 ? -4.893 2.728 8.063 1.00 87.19 73 MET A O 1
ATOM 546 N N . GLU A 1 74 ? -4.389 3.261 10.173 1.00 90.88 74 GLU A N 1
ATOM 547 C CA . GLU A 1 74 ? -3.154 3.983 9.820 1.00 90.88 74 GLU A CA 1
ATOM 548 C C . GLU A 1 74 ? -2.122 3.074 9.124 1.00 90.88 74 GLU A C 1
ATOM 550 O O . GLU A 1 74 ? -1.385 3.535 8.254 1.00 90.88 74 GLU A O 1
ATOM 555 N N . LEU A 1 75 ? -2.065 1.781 9.475 1.00 89.56 75 LEU A N 1
ATOM 556 C CA . LEU A 1 75 ? -1.202 0.822 8.775 1.00 89.56 75 LEU A CA 1
ATOM 557 C C . LEU A 1 75 ? -1.624 0.651 7.313 1.00 89.56 75 LEU A C 1
ATOM 559 O O . LEU A 1 75 ? -0.757 0.572 6.447 1.00 89.56 75 LEU A O 1
ATOM 563 N N . GLN A 1 76 ? -2.930 0.641 7.024 1.00 89.06 76 GLN A N 1
ATOM 564 C CA . GLN A 1 76 ? -3.426 0.589 5.648 1.00 89.06 76 GLN A CA 1
ATOM 565 C C . GLN A 1 76 ? -2.890 1.773 4.831 1.00 89.06 76 GLN A C 1
ATOM 567 O O . GLN A 1 76 ? -2.372 1.582 3.733 1.00 89.06 76 GLN A O 1
ATOM 572 N N . ASP A 1 77 ? -2.956 2.983 5.388 1.00 89.31 77 ASP A N 1
ATOM 573 C CA . ASP A 1 77 ? -2.477 4.194 4.716 1.00 89.31 77 ASP A CA 1
ATOM 574 C C . ASP A 1 77 ? -0.964 4.142 4.453 1.00 89.31 77 ASP A C 1
ATOM 576 O O . ASP A 1 77 ? -0.499 4.510 3.372 1.00 89.31 77 ASP A O 1
ATOM 580 N N . GLN A 1 78 ? -0.189 3.624 5.410 1.00 91.25 78 GLN A N 1
ATOM 581 C CA . GLN A 1 78 ? 1.256 3.441 5.254 1.00 91.25 78 GLN A CA 1
ATOM 582 C C . GLN A 1 78 ? 1.594 2.429 4.154 1.00 91.25 78 GLN A C 1
ATOM 584 O O . GLN A 1 78 ? 2.469 2.701 3.331 1.00 91.25 78 GLN A O 1
ATOM 589 N N . TYR A 1 79 ? 0.893 1.293 4.103 1.00 90.00 79 TYR A N 1
ATOM 590 C CA . TYR A 1 79 ? 1.084 0.305 3.040 1.00 90.00 79 TYR A CA 1
ATOM 591 C C . TYR A 1 79 ? 0.684 0.853 1.670 1.00 90.00 79 TYR A C 1
ATOM 593 O O . TYR A 1 79 ? 1.392 0.606 0.694 1.00 90.00 79 TYR A O 1
ATOM 601 N N . ASN A 1 80 ? -0.381 1.651 1.585 1.00 88.88 80 ASN A N 1
ATOM 602 C CA . ASN A 1 80 ? -0.781 2.311 0.341 1.00 88.88 80 ASN A CA 1
ATOM 603 C C . ASN A 1 80 ? 0.293 3.291 -0.149 1.00 88.88 80 ASN A C 1
ATOM 605 O O . ASN A 1 80 ? 0.653 3.284 -1.326 1.00 88.88 80 ASN A O 1
ATOM 609 N N . MET A 1 81 ? 0.852 4.095 0.759 1.00 90.38 81 MET A N 1
ATOM 610 C CA . MET A 1 81 ? 1.943 5.015 0.434 1.00 90.38 81 MET A CA 1
ATOM 611 C C . MET A 1 81 ? 3.193 4.261 -0.040 1.00 90.38 81 MET A C 1
ATOM 613 O O . MET A 1 81 ? 3.770 4.619 -1.065 1.00 90.38 81 MET A O 1
ATOM 617 N N . ALA A 1 82 ? 3.588 3.195 0.663 1.00 89.19 82 ALA A N 1
ATOM 618 C CA . ALA A 1 82 ? 4.715 2.357 0.259 1.00 89.19 82 ALA A CA 1
ATOM 619 C C . ALA A 1 82 ? 4.480 1.705 -1.115 1.00 89.19 82 ALA A C 1
ATOM 621 O O . ALA A 1 82 ? 5.386 1.678 -1.945 1.00 89.19 82 ALA A O 1
ATOM 622 N N . SER A 1 83 ? 3.254 1.245 -1.376 1.00 88.62 83 SER A N 1
ATOM 623 C CA . SER A 1 83 ? 2.860 0.665 -2.664 1.00 88.62 83 SER A CA 1
ATOM 624 C C . SER A 1 83 ? 3.034 1.656 -3.803 1.00 88.62 83 SER A C 1
ATOM 626 O O . SER A 1 83 ? 3.633 1.297 -4.811 1.00 88.62 83 SER A O 1
ATOM 628 N N . SER A 1 84 ? 2.583 2.904 -3.632 1.00 90.19 84 SER A N 1
ATOM 629 C CA . SER A 1 84 ? 2.762 3.952 -4.646 1.00 90.19 84 SER A CA 1
ATOM 630 C C . SER A 1 84 ? 4.231 4.103 -5.036 1.00 90.19 84 SER A C 1
ATOM 632 O O . SER A 1 84 ? 4.558 4.056 -6.215 1.00 90.19 84 SER A O 1
ATOM 634 N N . VAL A 1 85 ? 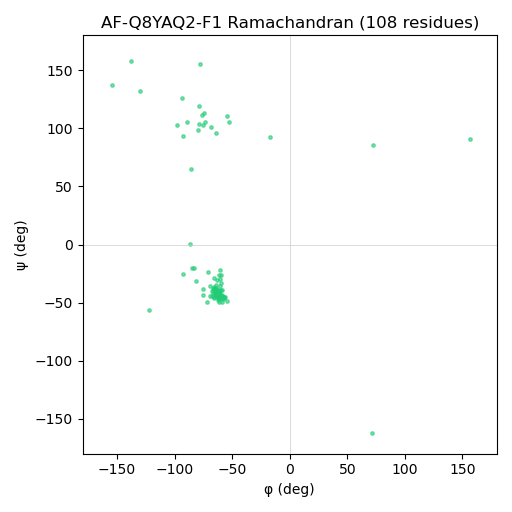5.124 4.193 -4.046 1.00 91.19 85 VAL A N 1
ATOM 635 C CA . VAL A 1 85 ? 6.566 4.344 -4.290 1.00 91.19 85 VAL A CA 1
ATOM 636 C C . VAL A 1 85 ? 7.140 3.130 -5.025 1.00 91.19 85 VAL A C 1
ATOM 638 O O . VAL A 1 85 ? 7.920 3.288 -5.959 1.00 91.19 85 VAL A O 1
ATOM 641 N N . VAL A 1 86 ? 6.750 1.913 -4.636 1.00 89.88 86 VAL A N 1
ATOM 642 C CA . VAL A 1 86 ? 7.213 0.682 -5.297 1.00 89.88 86 VAL A CA 1
ATOM 643 C C . VAL A 1 86 ? 6.743 0.616 -6.753 1.00 89.88 86 VAL A C 1
ATOM 645 O O . VAL A 1 86 ? 7.537 0.282 -7.633 1.00 89.88 86 VAL A O 1
ATOM 648 N N . PHE A 1 87 ? 5.484 0.963 -7.031 1.00 89.00 87 PHE A N 1
ATOM 649 C CA . PHE A 1 87 ? 4.958 0.982 -8.398 1.00 89.00 87 PHE A CA 1
ATOM 650 C C . PHE A 1 87 ? 5.629 2.052 -9.267 1.00 89.00 87 PHE A C 1
ATOM 652 O O . PHE A 1 87 ? 5.954 1.768 -10.420 1.00 89.00 87 PHE A O 1
ATOM 659 N N . ASP A 1 88 ? 5.919 3.231 -8.715 1.00 90.00 88 ASP A N 1
ATOM 660 C CA . ASP A 1 88 ? 6.649 4.290 -9.423 1.00 90.00 88 ASP A CA 1
ATOM 661 C C . ASP A 1 88 ? 8.080 3.853 -9.787 1.00 90.00 88 ASP A C 1
ATOM 663 O O . ASP A 1 88 ? 8.568 4.116 -10.892 1.00 90.00 88 ASP A O 1
ATOM 667 N N . ILE A 1 89 ? 8.755 3.133 -8.884 1.00 88.50 89 ILE A N 1
ATOM 668 C CA . ILE A 1 89 ? 10.089 2.576 -9.146 1.00 88.50 89 ILE A CA 1
ATOM 669 C C . ILE A 1 89 ? 10.024 1.504 -10.238 1.00 88.50 89 ILE A C 1
ATOM 671 O O . ILE A 1 89 ? 10.841 1.530 -11.157 1.00 88.50 89 ILE A O 1
ATOM 675 N N . LEU A 1 90 ? 9.049 0.589 -10.181 1.00 87.69 90 LEU A N 1
ATOM 676 C CA . LEU A 1 90 ? 8.858 -0.428 -11.222 1.00 87.69 90 LEU A CA 1
ATOM 677 C C . LEU A 1 90 ? 8.622 0.201 -12.595 1.00 87.69 90 LEU A C 1
ATOM 679 O O . LEU A 1 90 ? 9.219 -0.236 -13.577 1.00 87.69 90 LEU A O 1
ATOM 683 N N . GLN A 1 91 ? 7.799 1.248 -12.662 1.00 88.62 91 GLN A N 1
ATOM 684 C CA . GLN A 1 91 ? 7.561 1.977 -13.904 1.00 88.62 91 GLN A CA 1
ATOM 685 C C . GLN A 1 91 ? 8.858 2.602 -14.434 1.00 88.62 91 GLN A C 1
ATOM 687 O O . GLN A 1 91 ? 9.184 2.450 -15.608 1.00 88.62 91 GLN A O 1
ATOM 692 N N . THR A 1 92 ? 9.652 3.210 -13.550 1.00 88.81 92 THR A N 1
ATOM 693 C CA . THR A 1 92 ? 10.956 3.789 -13.909 1.00 88.81 92 THR A CA 1
ATOM 694 C C . THR A 1 92 ? 11.932 2.728 -14.432 1.00 88.81 92 THR A C 1
ATOM 696 O O . THR A 1 92 ? 12.666 2.988 -15.384 1.00 88.81 92 THR A O 1
ATOM 699 N N . MET A 1 93 ? 11.940 1.523 -13.849 1.00 87.25 93 MET A N 1
ATOM 700 C CA . MET A 1 93 ? 12.758 0.403 -14.335 1.00 87.25 93 MET A CA 1
ATOM 701 C C . MET A 1 93 ? 12.335 -0.035 -15.745 1.00 87.25 93 MET A C 1
ATOM 703 O O . MET A 1 93 ? 13.193 -0.233 -16.601 1.00 87.25 93 MET A O 1
ATOM 707 N N . VAL A 1 94 ? 11.027 -0.126 -16.006 1.00 88.81 94 VAL A N 1
ATOM 708 C CA . VAL A 1 94 ? 10.485 -0.471 -17.333 1.00 88.81 94 VAL A CA 1
ATOM 709 C C . VAL A 1 94 ? 10.856 0.574 -18.385 1.00 88.81 94 VAL A C 1
ATOM 711 O O . VAL A 1 94 ? 11.257 0.219 -19.494 1.00 88.81 94 VAL A O 1
ATOM 714 N N . ASP A 1 95 ? 10.734 1.857 -18.049 1.00 88.12 95 ASP A N 1
ATOM 715 C CA . ASP A 1 95 ? 11.053 2.945 -18.974 1.00 88.12 95 ASP A CA 1
ATOM 716 C C . ASP A 1 95 ? 12.560 3.001 -19.266 1.00 88.12 95 ASP A C 1
ATOM 718 O O . ASP A 1 95 ? 12.965 3.132 -20.420 1.00 88.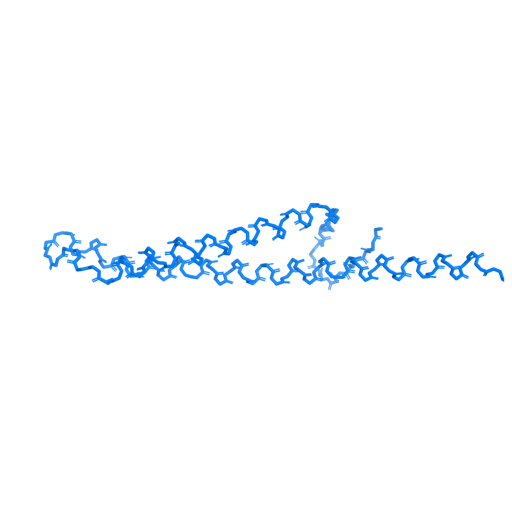12 95 ASP A O 1
ATOM 722 N N . ALA A 1 96 ? 13.403 2.778 -18.253 1.00 87.38 96 ALA A N 1
ATOM 723 C CA . ALA A 1 96 ? 14.847 2.679 -18.443 1.00 87.38 96 ALA A CA 1
ATOM 724 C C . ALA A 1 96 ? 15.243 1.513 -19.368 1.00 87.38 96 ALA A C 1
ATOM 726 O O . ALA A 1 96 ? 16.128 1.674 -20.212 1.00 87.38 96 ALA A O 1
ATOM 727 N N . ASP A 1 97 ? 14.590 0.355 -19.241 1.00 86.31 97 ASP A N 1
ATOM 728 C CA . ASP A 1 97 ? 14.839 -0.795 -20.116 1.00 86.31 97 ASP A CA 1
ATOM 729 C C . ASP A 1 97 ? 14.401 -0.519 -21.563 1.00 86.31 97 ASP A C 1
ATOM 731 O O .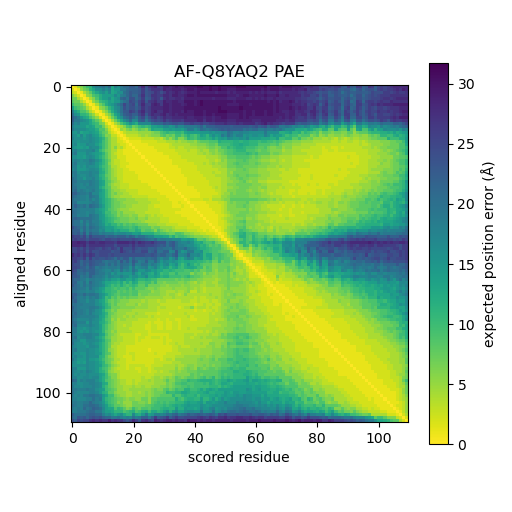 ASP A 1 97 ? 15.119 -0.885 -22.500 1.00 86.31 97 ASP A O 1
ATOM 735 N N . ARG A 1 98 ? 13.276 0.182 -21.770 1.00 87.94 98 ARG A N 1
ATOM 736 C CA . ARG A 1 98 ? 12.847 0.636 -23.107 1.00 87.94 98 ARG A CA 1
ATOM 737 C C . ARG A 1 98 ? 13.857 1.583 -23.741 1.00 87.94 98 ARG A C 1
ATOM 739 O O . ARG A 1 98 ? 14.277 1.338 -24.870 1.00 87.94 98 ARG A O 1
ATOM 746 N N . ASP A 1 99 ? 14.299 2.599 -23.007 1.00 90.88 99 ASP A N 1
ATOM 747 C CA . ASP A 1 99 ? 15.280 3.572 -23.494 1.00 90.88 99 ASP A CA 1
ATOM 748 C C . ASP A 1 99 ? 16.598 2.902 -23.906 1.00 90.88 99 ASP A C 1
ATOM 750 O O . ASP A 1 99 ? 17.244 3.295 -24.881 1.00 90.88 99 ASP A O 1
ATOM 754 N N . ILE A 1 100 ? 17.036 1.894 -23.144 1.00 89.38 100 ILE A N 1
ATOM 755 C CA . ILE A 1 100 ? 18.236 1.118 -23.467 1.00 89.38 100 ILE A CA 1
ATOM 756 C C . ILE A 1 100 ? 18.005 0.282 -24.729 1.00 89.38 100 ILE A C 1
ATOM 758 O O . ILE A 1 100 ? 18.872 0.267 -25.604 1.00 89.38 100 ILE A O 1
ATOM 762 N N . ALA A 1 101 ? 16.854 -0.381 -24.851 1.00 86.94 101 ALA A N 1
ATOM 763 C CA . ALA A 1 101 ? 16.520 -1.177 -26.027 1.00 86.94 101 ALA A CA 1
ATOM 764 C C . ALA A 1 101 ? 16.489 -0.325 -27.307 1.00 86.94 101 ALA A C 1
ATOM 766 O O . ALA A 1 101 ? 17.092 -0.711 -28.308 1.00 86.94 101 ALA A O 1
ATOM 767 N N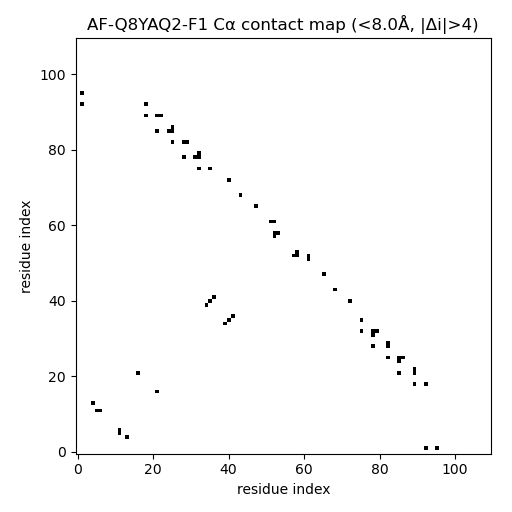 . GLU A 1 102 ? 15.871 0.858 -27.267 1.00 91.12 102 GLU A N 1
ATOM 768 C CA . GLU A 1 102 ? 15.835 1.792 -28.399 1.00 91.12 102 GLU A CA 1
ATOM 769 C C . GLU A 1 102 ? 17.239 2.245 -28.817 1.00 91.12 102 GLU A C 1
ATOM 771 O O . GLU A 1 102 ? 17.568 2.241 -30.003 1.00 91.12 102 GLU A O 1
ATOM 776 N N . LYS A 1 103 ? 18.110 2.563 -27.850 1.00 90.38 103 LYS A N 1
ATOM 777 C CA . LYS A 1 103 ? 19.511 2.928 -28.123 1.00 90.38 103 LYS A CA 1
ATOM 778 C C . LYS A 1 103 ? 20.304 1.783 -28.747 1.00 90.38 103 LYS A C 1
ATOM 780 O O . LYS A 1 103 ? 21.145 2.031 -29.606 1.00 90.38 103 LYS A O 1
ATOM 785 N N . ILE A 1 104 ? 20.057 0.545 -28.317 1.00 87.00 104 ILE A N 1
ATOM 786 C CA . ILE A 1 104 ? 20.693 -0.643 -28.900 1.00 87.00 104 ILE A CA 1
ATOM 787 C C . ILE A 1 104 ? 20.231 -0.832 -30.346 1.00 87.00 104 ILE A C 1
ATOM 789 O O . ILE A 1 104 ? 21.070 -1.042 -31.215 1.00 87.00 104 ILE A O 1
ATOM 793 N N . ILE A 1 105 ? 18.928 -0.720 -30.616 1.00 87.44 105 ILE A N 1
ATOM 794 C CA . ILE A 1 105 ? 18.377 -0.829 -31.974 1.00 87.44 105 ILE A CA 1
ATOM 795 C C . ILE A 1 105 ? 18.993 0.242 -32.880 1.00 87.44 105 ILE A C 1
ATOM 797 O O . ILE A 1 105 ? 19.541 -0.098 -33.924 1.00 87.44 105 ILE A O 1
ATOM 801 N N . ALA A 1 106 ? 19.013 1.501 -32.436 1.00 88.88 106 ALA A N 1
ATOM 802 C CA . ALA A 1 106 ? 19.607 2.607 -33.186 1.00 88.88 106 ALA A CA 1
ATOM 803 C C . ALA A 1 106 ? 21.118 2.443 -33.440 1.00 88.88 106 ALA A C 1
ATOM 805 O O . ALA A 1 106 ? 21.640 2.997 -34.399 1.00 88.88 106 ALA A O 1
ATOM 806 N N . ALA A 1 107 ? 21.835 1.709 -32.584 1.00 84.25 107 ALA A N 1
ATOM 807 C CA . ALA A 1 107 ? 23.256 1.412 -32.774 1.00 84.25 107 ALA A CA 1
ATOM 808 C C . ALA A 1 107 ? 23.513 0.194 -33.684 1.00 84.25 107 ALA A C 1
ATOM 810 O O . ALA A 1 107 ? 24.629 0.031 -34.178 1.00 84.25 107 ALA A O 1
ATOM 811 N N . LEU A 1 108 ? 22.517 -0.681 -33.863 1.00 82.00 108 LEU A N 1
ATOM 812 C CA . LEU A 1 108 ? 22.581 -1.863 -34.730 1.00 82.00 108 LEU A CA 1
ATOM 813 C C . LEU A 1 108 ? 22.058 -1.583 -36.146 1.00 82.00 108 LEU A C 1
ATOM 815 O O . LEU A 1 108 ? 22.472 -2.260 -37.088 1.00 82.00 108 LEU A O 1
ATOM 819 N N . GLU A 1 109 ? 21.174 -0.599 -36.303 1.00 60.09 109 GLU A N 1
ATOM 820 C CA . GLU A 1 109 ? 20.831 -0.015 -37.598 1.00 60.09 109 GLU A CA 1
ATOM 821 C C . GLU A 1 109 ? 22.002 0.866 -38.077 1.00 60.09 109 GLU A C 1
ATOM 823 O O . GLU A 1 109 ? 22.253 1.940 -37.535 1.00 60.09 109 GLU A O 1
ATOM 828 N N . VAL A 1 110 ? 22.763 0.366 -39.061 1.00 57.00 110 VAL A N 1
ATOM 829 C CA . VAL A 1 110 ? 23.733 1.149 -39.859 1.00 57.00 110 VAL A CA 1
ATOM 830 C C . VAL A 1 110 ? 22.994 2.098 -40.793 1.00 57.00 110 VAL A C 1
ATOM 832 O O . VAL A 1 110 ? 22.063 1.614 -41.478 1.00 57.00 110 VAL A O 1
#

Organism: Listeria monocytogenes serovar 1/2a (strain ATCC BAA-679 / EGD-e) (NCBI:txid169963)

Sequence (110 aa):
MAQQTMGGAGAASTIDINPDEMTHIAKELLAIANEFEGVIKPAVNQLKANKYLTKGKAKKAMDKVPKANERVMELQDQYNMASSVVFDILQTMVDADRDIAEKIIAALEV

Secondary structure (DSSP, 8-state):
--------SS--------HHHHHHHHHHHHHHHHHIIIIIHHHHHHHHH-----STHHHHHHTHHHHHHHHHHHHHHHHHHHHHHHHHHHHHHHHHHHHHHHHHHHHH--

Foldseek 3Di:
DDFDDPDDPDPPPRPDDDLVRLVVVLVVLVVVLCCCVPPLVVVLVVLVVDPPDPDDPVVVVNVCSVVVSVVSVVVSVVSVVVSVVSVVVSVVVVVVVVVVVVVVVVVVPD

Nearest PDB structures (foldseek):
  2gts-assembly1_A  TM=7.128E-01  e=8.681E-01  Helicobacter pylori
  6kgq-assembly1_A  TM=7.453E-01  e=1.968E+00  Homo sapiens
  5x11-assembly3_D  TM=4.934E-01  e=1.848E+00  Bacillus spizizenii str. W23

pLDDT: mean 79.42, std 15.59, range [33.97, 94.56]

Mean predicted aligned error: 10.57 Å

Radius of gyration: 22.84 Å; Cα contacts (8 Å, |Δi|>4): 34; chains: 1; bounding box: 48×24×76 Å

Solvent-accessible surface area (backbone atoms only — not comparable to full-atom values): 6617 Å² total; per-residue (Å²): 135,87,81,82,83,78,89,61,99,62,85,70,75,78,82,85,73,58,71,67,60,53,51,49,52,53,52,51,47,50,52,50,52,48,44,43,65,73,47,48,50,55,50,50,51,53,57,71,73,49,89,74,52,92,56,72,78,53,29,70,59,49,68,49,48,64,59,50,51,50,53,55,52,51,50,53,55,52,51,52,54,53,43,53,54,49,53,54,50,53,50,52,52,54,52,52,52,49,57,50,50,54,53,50,51,63,70,70,57,128